Protein AF-A0A925ASL6-F1 (afdb_monomer_lite)

Radius of gyration: 14.04 Å; chains: 1; bounding box: 32×25×36 Å

Secondary structure (DSSP, 8-state):
---TT---PPPPPPPTTPPPSSSTTPPP-GGGGTTS----------

Structure (mmCIF, N/CA/C/O backbone):
data_AF-A0A925ASL6-F1
#
_entry.id   AF-A0A925ASL6-F1
#
loop_
_atom_site.group_PDB
_atom_site.id
_atom_site.type_symbol
_atom_site.label_atom_id
_atom_site.label_alt_id
_atom_site.label_comp_id
_atom_site.label_asym_id
_atom_site.label_entity_id
_atom_site.label_seq_id
_atom_site.pdbx_PDB_ins_code
_atom_site.Cartn_x
_atom_site.Cartn_y
_atom_site.Cartn_z
_atom_site.occupancy
_atom_site.B_iso_or_equiv
_atom_site.auth_seq_id
_atom_site.auth_comp_id
_atom_site.auth_asym_id
_atom_site.auth_atom_id
_atom_site.pdbx_PDB_model_num
ATOM 1 N N . MET A 1 1 ? -1.712 9.990 23.794 1.00 52.12 1 MET A N 1
ATOM 2 C CA . MET A 1 1 ? -3.055 9.528 23.389 1.00 52.12 1 MET A CA 1
ATOM 3 C C . MET A 1 1 ? -3.540 10.463 22.294 1.00 52.12 1 MET A C 1
ATOM 5 O O . MET A 1 1 ? -3.582 11.657 22.576 1.00 52.12 1 MET A O 1
ATOM 9 N N . PRO A 1 2 ? -3.813 10.001 21.061 1.00 54.97 2 PRO A N 1
ATOM 10 C CA . PRO A 1 2 ? -4.455 10.858 20.066 1.00 54.97 2 PRO A CA 1
ATOM 11 C C . PRO A 1 2 ? -5.753 11.413 20.665 1.00 54.97 2 PRO A C 1
ATOM 13 O O . PRO A 1 2 ? -6.457 10.705 21.388 1.00 54.97 2 PRO A O 1
ATOM 16 N N . SER A 1 3 ? -6.039 12.695 20.437 1.00 63.47 3 SER A N 1
ATOM 17 C CA . SER A 1 3 ? -7.289 13.303 20.892 1.00 63.47 3 SER A CA 1
ATOM 18 C C . SER A 1 3 ? -8.457 12.532 20.280 1.00 63.47 3 SER A C 1
ATOM 20 O O . SER A 1 3 ? -8.507 12.384 19.060 1.00 63.47 3 SER A O 1
ATOM 22 N N . MET A 1 4 ? -9.399 12.077 21.105 1.00 66.62 4 MET A N 1
ATOM 23 C CA . MET A 1 4 ? -10.579 11.279 20.726 1.00 66.62 4 MET A CA 1
ATOM 24 C C . MET A 1 4 ? -11.587 12.010 19.808 1.00 66.62 4 MET A C 1
ATOM 26 O O . MET A 1 4 ? -12.758 11.655 19.783 1.00 66.62 4 MET A O 1
ATOM 30 N N . ASN A 1 5 ? -11.167 13.049 19.080 1.00 72.88 5 ASN A N 1
ATOM 31 C CA . ASN A 1 5 ? -12.044 13.926 18.310 1.00 72.88 5 ASN A CA 1
ATOM 32 C C . ASN A 1 5 ? -11.586 14.151 16.858 1.00 72.88 5 ASN A C 1
ATOM 34 O O . ASN A 1 5 ? -11.949 15.157 16.253 1.00 72.88 5 ASN A O 1
ATOM 38 N N . GLN A 1 6 ? -10.784 13.247 16.280 1.00 74.94 6 GLN A N 1
ATOM 39 C CA . GLN A 1 6 ? -10.601 13.241 14.826 1.00 74.94 6 GLN A CA 1
ATOM 40 C C . GLN A 1 6 ? -11.771 12.492 14.173 1.00 74.94 6 GLN A C 1
ATOM 42 O O . GLN A 1 6 ? -11.955 11.306 14.459 1.00 74.94 6 GLN A O 1
ATOM 47 N N . PRO A 1 7 ? -12.568 13.149 13.310 1.00 78.62 7 PRO A N 1
ATOM 48 C CA . PRO A 1 7 ? -13.609 12.457 12.565 1.00 78.62 7 PRO A CA 1
ATOM 49 C C . PRO A 1 7 ? -12.973 11.385 11.676 1.00 78.62 7 PRO A C 1
ATOM 51 O O . PRO A 1 7 ? -11.907 11.600 11.097 1.00 78.62 7 PRO A O 1
ATOM 54 N N . SER A 1 8 ? -13.626 10.226 11.551 1.00 82.12 8 SER A N 1
ATOM 55 C CA . SER A 1 8 ? -13.162 9.183 10.637 1.00 82.12 8 SER A CA 1
ATOM 56 C C . SER A 1 8 ? -13.189 9.721 9.208 1.00 82.12 8 SER A C 1
ATOM 58 O O . SER A 1 8 ? -14.260 10.025 8.674 1.00 82.12 8 SER A O 1
ATOM 60 N N . VAL A 1 9 ? -12.024 9.826 8.582 1.00 89.00 9 VAL A N 1
ATOM 61 C CA . VAL A 1 9 ? -11.914 10.185 7.169 1.00 89.00 9 VAL A CA 1
ATOM 62 C C . VAL A 1 9 ? -11.889 8.923 6.319 1.00 89.00 9 VAL A C 1
ATOM 64 O O . VAL A 1 9 ? -11.381 7.880 6.734 1.00 89.00 9 VAL A O 1
ATOM 67 N N . ARG A 1 10 ? -12.456 9.000 5.113 1.00 90.00 10 ARG A N 1
ATOM 68 C CA . ARG A 1 10 ? -12.277 7.930 4.129 1.00 90.00 10 ARG A CA 1
ATOM 69 C C . ARG A 1 10 ? -10.825 7.951 3.664 1.00 90.00 10 ARG A C 1
ATOM 71 O O . ARG A 1 10 ? -10.300 9.022 3.369 1.00 90.00 10 ARG A O 1
ATOM 78 N N . ALA A 1 11 ? -10.204 6.777 3.588 1.00 92.88 11 ALA A N 1
ATOM 79 C CA . ALA A 1 11 ? -8.903 6.650 2.950 1.00 92.88 11 ALA A CA 1
ATOM 80 C C . ALA A 1 11 ? -9.005 7.106 1.477 1.00 92.88 11 ALA A C 1
ATOM 82 O O . ALA A 1 11 ? -10.000 6.770 0.821 1.00 92.88 11 ALA A O 1
ATOM 83 N N . PRO A 1 12 ? -8.028 7.877 0.971 1.00 94.62 12 PRO A N 1
ATOM 84 C CA . PRO A 1 12 ? -7.934 8.190 -0.449 1.00 94.62 12 PRO A CA 1
ATOM 85 C C . PRO A 1 12 ? -7.602 6.926 -1.248 1.00 94.62 12 PRO A C 1
ATOM 87 O O . PRO A 1 12 ? -6.985 6.004 -0.718 1.00 94.62 12 PRO A O 1
ATOM 90 N N . GLU A 1 13 ? -8.004 6.892 -2.518 1.00 96.31 13 GLU A N 1
ATOM 91 C CA . GLU A 1 13 ? -7.642 5.789 -3.414 1.00 96.31 13 GLU A CA 1
ATOM 92 C C . GLU A 1 13 ? -6.127 5.752 -3.671 1.00 96.31 13 GLU A C 1
ATOM 94 O O . GLU A 1 13 ? -5.441 6.774 -3.558 1.00 96.31 13 GLU A O 1
ATOM 99 N N . PHE A 1 14 ? -5.606 4.573 -4.018 1.00 95.94 14 PHE A N 1
ATOM 100 C CA . PHE A 1 14 ? -4.221 4.437 -4.448 1.00 95.94 14 PHE A CA 1
ATOM 101 C C . PHE A 1 14 ? -3.965 5.242 -5.734 1.00 95.94 14 PHE A C 1
ATOM 103 O O . PHE A 1 14 ? -4.779 5.186 -6.658 1.00 95.94 14 PHE A O 1
ATOM 110 N N . PRO A 1 15 ? -2.840 5.979 -5.823 1.00 94.94 15 PRO A N 1
ATOM 111 C CA . PRO A 1 15 ? -2.446 6.661 -7.048 1.00 94.94 15 PRO A CA 1
ATOM 112 C C . PRO A 1 15 ? -2.379 5.721 -8.254 1.00 94.94 15 PRO A 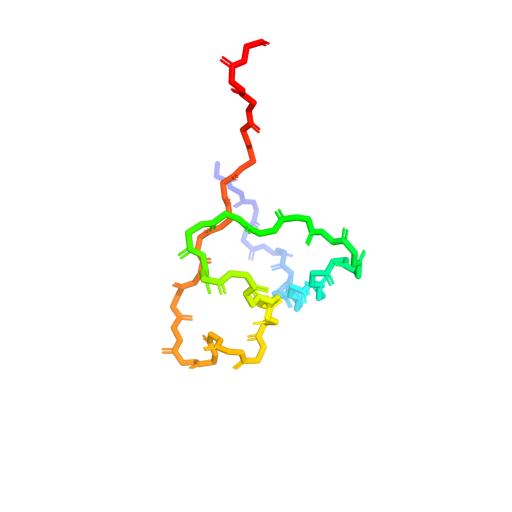C 1
ATOM 114 O O . PRO A 1 15 ? -1.929 4.576 -8.154 1.00 94.94 15 PRO A O 1
ATOM 117 N N . GLU A 1 16 ? -2.780 6.236 -9.412 1.00 92.69 16 GLU A N 1
ATOM 118 C CA . GLU A 1 16 ? -2.585 5.538 -10.679 1.00 92.69 16 GLU A CA 1
ATOM 119 C C . GLU A 1 16 ? -1.088 5.405 -11.000 1.00 92.69 16 GLU A C 1
ATOM 121 O O . GLU A 1 16 ? -0.279 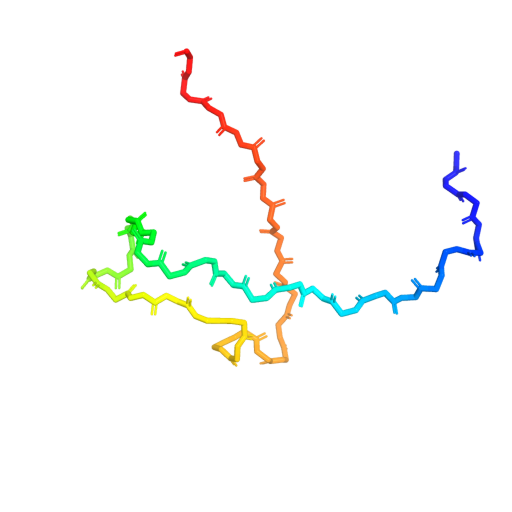6.262 -10.642 1.00 92.69 16 GLU A O 1
ATOM 126 N N . GLY A 1 17 ? -0.716 4.324 -11.691 1.00 91.44 17 GLY A N 1
ATOM 127 C CA . GLY A 1 17 ? 0.659 4.106 -12.153 1.00 91.44 17 GLY A CA 1
ATOM 128 C C . GLY A 1 17 ? 1.652 3.637 -11.085 1.00 91.44 17 GLY A C 1
ATOM 129 O O . GLY A 1 17 ? 2.847 3.624 -11.358 1.00 91.44 17 GLY A O 1
ATOM 130 N N . LEU A 1 18 ? 1.195 3.246 -9.890 1.00 93.00 18 LEU A N 1
ATOM 131 C CA . LEU A 1 18 ? 2.061 2.595 -8.904 1.00 93.00 18 LEU A CA 1
ATOM 132 C C . LEU A 1 18 ? 2.506 1.205 -9.369 1.00 93.00 18 LEU A C 1
ATOM 134 O O . LEU A 1 18 ? 1.685 0.389 -9.800 1.00 93.00 18 LEU A O 1
ATOM 138 N N . ASP A 1 19 ? 3.791 0.912 -9.175 1.00 93.44 19 ASP A N 1
ATOM 139 C CA . ASP A 1 19 ? 4.335 -0.430 -9.347 1.00 93.44 19 ASP A CA 1
ATOM 140 C C . ASP A 1 19 ? 3.962 -1.310 -8.152 1.00 93.44 19 ASP A C 1
ATOM 142 O O . ASP A 1 19 ? 4.377 -1.080 -7.013 1.00 93.44 19 ASP A O 1
ATOM 146 N N . TRP A 1 20 ? 3.176 -2.351 -8.421 1.00 95.38 20 TRP A N 1
ATOM 147 C CA . TRP A 1 20 ? 2.773 -3.327 -7.416 1.00 95.38 20 TRP A CA 1
ATOM 148 C C . TRP A 1 20 ? 3.657 -4.568 -7.473 1.00 95.38 20 TRP A C 1
ATOM 150 O O . TRP A 1 20 ? 3.758 -5.248 -8.494 1.00 95.38 20 TRP A O 1
ATOM 160 N N . ILE A 1 21 ? 4.237 -4.913 -6.328 1.00 95.56 21 ILE A N 1
ATOM 161 C CA . ILE A 1 21 ? 4.961 -6.169 -6.128 1.00 95.56 21 ILE A CA 1
ATOM 162 C C . ILE A 1 21 ? 4.057 -7.194 -5.432 1.00 95.56 21 ILE A C 1
ATOM 164 O O . ILE A 1 21 ? 3.146 -6.831 -4.693 1.00 95.56 21 ILE A O 1
ATOM 168 N N . ASN A 1 22 ? 4.302 -8.490 -5.651 1.00 96.44 22 ASN A N 1
ATOM 169 C CA . ASN A 1 22 ? 3.543 -9.607 -5.053 1.00 96.44 22 ASN A CA 1
ATOM 170 C C . ASN A 1 22 ? 2.044 -9.685 -5.414 1.00 96.44 22 ASN A C 1
ATOM 172 O O . ASN A 1 22 ? 1.303 -10.449 -4.801 1.00 96.44 22 ASN A O 1
ATOM 176 N N . THR A 1 23 ? 1.586 -8.951 -6.431 1.00 96.19 23 THR A N 1
ATOM 177 C CA . THR A 1 23 ? 0.183 -8.971 -6.894 1.00 96.19 23 THR A CA 1
ATOM 178 C C . THR A 1 23 ? -0.020 -9.712 -8.219 1.00 96.19 23 THR A C 1
ATOM 180 O O . THR A 1 23 ? -1.118 -9.692 -8.775 1.00 96.19 23 THR A O 1
ATOM 183 N N . GLY A 1 24 ? 1.031 -10.336 -8.764 1.00 95.31 24 GLY A N 1
ATOM 184 C CA . GLY A 1 24 ? 0.990 -10.951 -10.095 1.00 95.31 24 GLY A CA 1
ATOM 185 C C . GLY A 1 24 ? 0.836 -9.933 -11.232 1.00 95.31 24 GLY A C 1
ATOM 186 O O . GLY A 1 24 ? 0.239 -10.251 -12.254 1.00 95.31 24 GLY A O 1
ATOM 187 N N . GLY A 1 25 ? 1.323 -8.701 -11.040 1.00 92.94 25 GLY A N 1
ATOM 188 C CA . GLY A 1 25 ? 1.239 -7.615 -12.025 1.00 92.94 25 GLY A CA 1
ATOM 189 C C . GLY A 1 25 ? -0.098 -6.869 -12.034 1.00 92.94 25 GLY A C 1
ATOM 190 O O . GLY A 1 25 ? -0.313 -5.998 -12.872 1.00 92.94 25 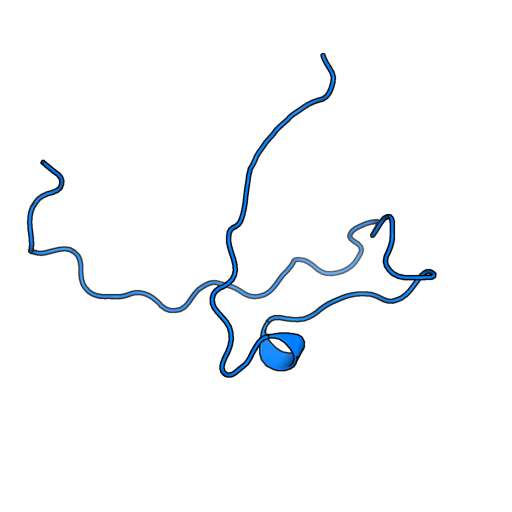GLY A O 1
ATOM 191 N N . ARG A 1 26 ? -1.012 -7.190 -11.112 1.00 94.31 26 ARG A N 1
ATOM 192 C CA . ARG A 1 26 ? -2.307 -6.518 -11.001 1.00 94.31 26 ARG A CA 1
ATOM 193 C C . ARG A 1 26 ? -2.213 -5.290 -10.096 1.00 94.31 26 ARG A C 1
ATOM 195 O O . ARG A 1 26 ? -1.699 -5.385 -8.982 1.00 94.31 26 ARG A O 1
ATOM 202 N N . ALA A 1 27 ? -2.787 -4.173 -10.535 1.00 95.19 27 ALA A N 1
ATOM 203 C CA . ALA A 1 27 ? -3.011 -3.014 -9.678 1.00 95.19 27 ALA A CA 1
ATOM 204 C C . ALA A 1 27 ? -4.140 -3.283 -8.667 1.00 95.19 27 ALA A C 1
ATOM 206 O O . ALA A 1 27 ? -5.161 -3.891 -9.007 1.00 95.19 27 ALA A O 1
ATOM 207 N N . LEU A 1 28 ? -3.946 -2.842 -7.425 1.00 95.50 28 LEU A N 1
ATOM 208 C CA . LEU A 1 28 ? -4.938 -2.956 -6.356 1.00 95.50 28 LEU A CA 1
ATOM 209 C C . LEU A 1 28 ? -5.703 -1.643 -6.177 1.00 95.50 28 LEU A C 1
ATOM 211 O O . LEU A 1 28 ? -5.137 -0.566 -6.345 1.00 95.50 28 LEU A O 1
ATOM 215 N N . THR A 1 29 ? -6.974 -1.750 -5.788 1.00 95.88 29 THR A N 1
ATOM 216 C CA . THR A 1 29 ? -7.829 -0.611 -5.408 1.00 95.88 29 THR A CA 1
ATOM 217 C C . THR A 1 29 ? -8.341 -0.779 -3.980 1.00 95.88 29 THR A C 1
ATOM 219 O O . THR A 1 29 ? -8.401 -1.897 -3.461 1.00 95.88 29 THR A O 1
ATOM 222 N N . LEU A 1 30 ? -8.795 0.295 -3.332 1.00 96.06 30 LEU A N 1
ATOM 223 C CA . LEU A 1 30 ? -9.453 0.189 -2.025 1.00 96.06 30 LEU A CA 1
ATOM 224 C C . LEU A 1 30 ? -10.740 -0.652 -2.065 1.00 96.06 30 LEU A C 1
ATOM 226 O O . LEU A 1 30 ? -11.148 -1.207 -1.039 1.00 96.06 30 LEU A O 1
ATOM 230 N N . ALA A 1 31 ? -11.398 -0.755 -3.225 1.00 96.31 31 ALA A N 1
ATOM 231 C CA . ALA A 1 31 ? -12.588 -1.585 -3.3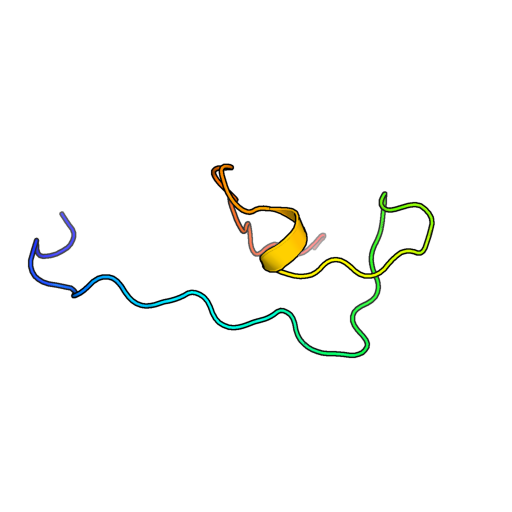90 1.00 96.31 31 ALA A CA 1
ATOM 232 C C . ALA A 1 31 ? -12.288 -3.083 -3.196 1.00 96.31 31 ALA A C 1
ATOM 234 O O . ALA A 1 31 ? -13.114 -3.790 -2.613 1.00 96.31 31 ALA A O 1
ATOM 235 N N . ASP A 1 32 ? -11.088 -3.537 -3.573 1.00 96.38 32 ASP A N 1
ATOM 236 C CA . ASP A 1 32 ? -10.647 -4.933 -3.429 1.00 96.38 32 ASP A CA 1
ATOM 237 C C . ASP A 1 32 ? -10.586 -5.396 -1.958 1.00 96.38 32 ASP A C 1
ATOM 239 O O . ASP A 1 32 ? -10.606 -6.594 -1.667 1.00 96.38 32 ASP A O 1
ATOM 243 N N . PHE A 1 33 ? -10.524 -4.450 -1.013 1.00 96.31 33 PHE A N 1
ATOM 244 C CA . PHE A 1 33 ? -10.362 -4.704 0.422 1.00 96.31 33 PHE A CA 1
ATOM 245 C C . PHE A 1 33 ? -11.617 -4.415 1.253 1.00 96.31 33 PHE A C 1
ATOM 247 O O . PHE A 1 33 ? -11.561 -4.409 2.485 1.00 96.31 33 PHE A O 1
ATOM 254 N N . ARG A 1 34 ? -12.775 -4.184 0.623 1.00 95.50 34 ARG A N 1
ATOM 255 C CA 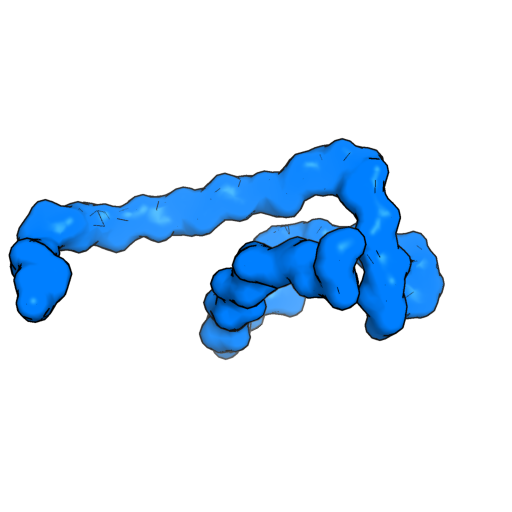. ARG A 1 34 ? -14.037 -3.992 1.357 1.00 95.50 34 ARG A CA 1
ATOM 256 C C . ARG A 1 34 ? -14.323 -5.193 2.266 1.00 95.50 34 ARG A C 1
ATOM 258 O O . ARG A 1 34 ? -14.217 -6.344 1.855 1.00 95.50 34 ARG A O 1
ATOM 265 N N . GLY A 1 35 ? -14.680 -4.910 3.519 1.00 96.88 35 GLY A N 1
ATOM 266 C CA . GLY A 1 35 ? -14.903 -5.936 4.545 1.00 96.88 35 GLY A CA 1
ATOM 267 C C . GLY A 1 35 ? -13.628 -6.465 5.211 1.00 96.88 35 GLY A C 1
ATOM 268 O O . GLY A 1 35 ? -13.717 -7.375 6.030 1.00 96.88 35 GLY A O 1
ATOM 269 N N . LYS A 1 36 ? -12.454 -5.904 4.893 1.00 96.81 36 LYS A N 1
ATOM 270 C CA . LYS A 1 36 ? -11.169 -6.252 5.511 1.00 96.81 36 LYS A CA 1
ATOM 271 C C . LYS A 1 36 ? -10.562 -5.052 6.232 1.00 96.81 36 LYS A C 1
ATOM 273 O O . LYS A 1 36 ? -10.846 -3.902 5.903 1.00 96.81 36 LYS A O 1
ATOM 278 N N . ILE A 1 37 ? -9.697 -5.338 7.202 1.00 95.81 37 ILE A N 1
ATOM 279 C CA . ILE A 1 37 ? -8.793 -4.340 7.778 1.00 95.81 37 ILE A CA 1
ATOM 280 C C . ILE A 1 37 ? -7.559 -4.282 6.880 1.00 95.81 37 ILE A C 1
ATOM 282 O O . ILE A 1 37 ? -6.928 -5.308 6.629 1.00 95.81 37 ILE A O 1
ATOM 286 N N . LEU A 1 38 ? -7.235 -3.085 6.399 1.00 95.31 38 LEU A N 1
ATOM 287 C CA . LEU A 1 38 ? -6.057 -2.821 5.585 1.00 95.31 38 LEU A CA 1
ATOM 288 C C . LEU A 1 38 ? -5.081 -1.966 6.394 1.00 95.31 38 LEU A C 1
ATOM 290 O O . LEU A 1 38 ? -5.439 -0.875 6.837 1.00 95.31 38 LEU A O 1
ATOM 294 N N . LEU A 1 39 ? -3.864 -2.471 6.587 1.00 96.00 39 LEU A N 1
ATOM 295 C CA . LEU A 1 39 ? -2.767 -1.742 7.214 1.00 96.00 39 LEU A CA 1
ATOM 296 C C . LEU A 1 39 ? -1.847 -1.212 6.114 1.00 96.00 39 LEU A C 1
ATOM 298 O O . LEU A 1 39 ? -1.316 -1.997 5.332 1.00 96.00 39 LEU A O 1
ATOM 302 N N . LEU A 1 40 ? -1.677 0.107 6.058 1.00 95.12 40 LEU A N 1
ATOM 303 C CA . LEU A 1 40 ? -0.698 0.748 5.187 1.00 95.12 40 LEU A CA 1
ATOM 304 C C . LEU A 1 40 ? 0.551 1.045 6.008 1.00 95.12 40 LEU A C 1
ATOM 306 O O . LEU A 1 40 ? 0.482 1.792 6.983 1.00 95.12 40 LEU A O 1
ATOM 310 N N . ASP A 1 41 ? 1.663 0.445 5.604 1.00 96.31 41 ASP A N 1
ATOM 311 C CA . ASP A 1 41 ? 2.971 0.655 6.209 1.00 96.31 41 ASP A CA 1
ATOM 312 C C . ASP A 1 41 ? 3.861 1.406 5.216 1.00 96.31 41 ASP A C 1
ATOM 314 O O . ASP A 1 41 ? 4.065 0.956 4.087 1.00 96.31 41 ASP A O 1
ATOM 318 N N . PHE A 1 42 ? 4.336 2.584 5.613 1.00 95.56 42 PHE A N 1
ATOM 319 C CA . PHE A 1 42 ? 5.152 3.456 4.771 1.00 95.56 42 PHE A CA 1
ATOM 320 C C . PHE A 1 42 ? 6.619 3.266 5.150 1.00 95.56 42 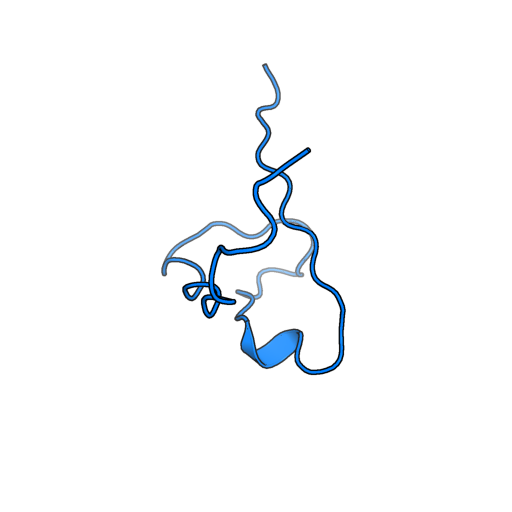PHE A C 1
ATOM 322 O O . PHE A 1 42 ? 7.048 3.708 6.215 1.00 95.56 42 PHE A O 1
ATOM 329 N N . TRP A 1 43 ? 7.387 2.620 4.274 1.00 96.31 43 TRP A N 1
ATOM 330 C CA . TRP A 1 43 ? 8.769 2.225 4.541 1.00 96.31 43 TRP A CA 1
ATOM 331 C C . TRP A 1 43 ? 9.677 2.446 3.321 1.00 96.31 43 TRP A C 1
ATOM 333 O O . TRP A 1 43 ? 9.211 2.674 2.206 1.00 96.31 43 TRP A O 1
ATOM 343 N N . THR A 1 44 ? 10.990 2.380 3.550 1.00 95.69 44 THR A N 1
ATOM 344 C CA . THR A 1 44 ? 12.040 2.370 2.520 1.00 95.69 44 THR A CA 1
ATOM 345 C C . THR A 1 44 ? 13.056 1.276 2.843 1.00 95.69 44 THR A C 1
ATOM 347 O O . THR A 1 44 ? 13.213 0.912 4.010 1.00 95.69 44 THR A O 1
ATOM 350 N N . TYR A 1 45 ? 13.734 0.730 1.832 1.00 92.50 45 TYR A N 1
ATOM 351 C CA . TYR A 1 45 ? 14.717 -0.341 2.023 1.00 92.50 45 TYR A CA 1
ATOM 352 C C . TYR A 1 45 ? 16.057 0.145 2.610 1.00 92.50 45 TYR A C 1
ATOM 354 O O . TYR A 1 45 ? 16.824 -0.686 3.098 1.00 92.50 45 TYR A O 1
ATOM 362 N N . GLY A 1 46 ? 16.349 1.452 2.551 1.00 81.44 46 GLY A N 1
ATOM 363 C CA . GLY A 1 46 ? 17.619 2.045 2.993 1.00 81.44 46 GLY A CA 1
ATOM 364 C C . GLY A 1 46 ? 18.056 3.221 2.138 1.00 81.44 46 GLY A C 1
ATOM 365 O O . GLY A 1 46 ? 18.107 3.053 0.900 1.00 81.44 46 GLY A O 1
#

Foldseek 3Di:
DPPPPDPDDDDDWDDPPDDDDPPVRDDDTPVVQPPHDDDDDDDDPD

pLDDT: mean 89.93, std 11.13, range [52.12, 96.88]

Sequence (46 aa):
MPSMNQPSVRAPEFPEGLDWINTGGRALTLADFRGKILLLDFWTYG